Protein AF-A0A0M2XWK6-F1 (afdb_monomer_lite)

Secondary structure (DSSP, 8-state):
-TTHHHH----SHHHHHHHHHHHHHHHHH-TTT-S--SHHHHHHHHHHHHHHHHHHHHHTT----GGGS-HHHHHHHHHHHHH----S-------

pLDDT: mean 87.74, std 16.3, range [39.31, 97.5]

Radius of gyration: 15.47 Å; chains: 1; bounding box: 31×36×40 Å

Structure (mmCIF, N/CA/C/O backbone):
data_AF-A0A0M2XWK6-F1
#
_entry.id   AF-A0A0M2XWK6-F1
#
loop_
_atom_site.group_PDB
_atom_site.id
_atom_site.type_symbol
_atom_site.label_atom_id
_atom_site.label_alt_id
_atom_site.label_comp_id
_atom_site.label_asym_id
_atom_site.label_entity_id
_atom_site.label_seq_id
_atom_site.pdbx_PDB_ins_code
_atom_site.Cartn_x
_atom_site.Cartn_y
_atom_site.Cartn_z
_atom_site.occupancy
_atom_site.B_iso_or_equiv
_atom_site.auth_seq_id
_atom_site.auth_comp_id
_atom_site.auth_asym_id
_atom_site.auth_atom_id
_atom_site.pdbx_PDB_model_num
ATOM 1 N N . MET A 1 1 ? 17.373 8.816 3.833 1.00 57.84 1 MET A N 1
ATOM 2 C CA . MET A 1 1 ? 15.932 8.739 3.517 1.00 57.84 1 MET A CA 1
ATOM 3 C C . MET A 1 1 ? 15.365 7.390 3.936 1.00 57.84 1 MET A C 1
ATOM 5 O O . MET A 1 1 ? 14.186 7.351 4.243 1.00 57.84 1 MET A O 1
ATOM 9 N N . ASP A 1 2 ? 16.201 6.358 4.073 1.00 62.84 2 ASP A N 1
ATOM 10 C CA . ASP A 1 2 ? 15.835 4.967 4.388 1.00 62.84 2 ASP A CA 1
ATOM 11 C C . ASP A 1 2 ? 14.826 4.804 5.528 1.00 62.84 2 ASP A C 1
ATOM 13 O O . ASP A 1 2 ? 13.844 4.088 5.375 1.00 62.84 2 ASP A O 1
ATOM 17 N N . ASN A 1 3 ? 14.980 5.522 6.647 1.00 75.94 3 ASN A N 1
ATOM 18 C CA . ASN A 1 3 ? 14.036 5.375 7.763 1.00 75.94 3 ASN A CA 1
ATOM 19 C C . ASN A 1 3 ? 12.749 6.205 7.621 1.00 75.94 3 ASN A C 1
ATOM 21 O O . ASN A 1 3 ? 11.777 5.951 8.325 1.00 75.94 3 ASN A O 1
ATOM 25 N N . GLN A 1 4 ? 12.704 7.184 6.706 1.00 87.31 4 GLN A N 1
ATOM 26 C CA . GLN A 1 4 ? 11.547 8.079 6.575 1.00 87.31 4 GLN A CA 1
ATOM 27 C C . GLN A 1 4 ? 10.303 7.343 6.080 1.00 87.31 4 GLN A C 1
ATOM 29 O O . GLN A 1 4 ? 9.201 7.712 6.474 1.00 87.31 4 GLN A O 1
ATOM 34 N N . LEU A 1 5 ? 10.468 6.314 5.240 1.00 89.94 5 LEU A N 1
ATOM 35 C CA . LEU A 1 5 ? 9.356 5.486 4.770 1.00 89.94 5 LEU A CA 1
ATOM 36 C C . LEU A 1 5 ? 8.631 4.813 5.947 1.00 89.94 5 LEU A C 1
ATOM 38 O O . LEU A 1 5 ? 7.406 4.859 6.016 1.00 89.94 5 LEU A O 1
ATOM 42 N N . TYR A 1 6 ? 9.393 4.249 6.888 1.00 88.56 6 TYR A N 1
ATOM 43 C CA . TYR A 1 6 ? 8.868 3.500 8.033 1.00 88.56 6 TYR A CA 1
ATOM 44 C C . TYR A 1 6 ? 8.438 4.395 9.207 1.00 88.56 6 TYR A C 1
ATOM 46 O O . TYR A 1 6 ? 7.546 4.033 9.971 1.00 88.56 6 TYR A O 1
ATOM 54 N N . GLU A 1 7 ? 9.039 5.577 9.360 1.00 92.81 7 GLU A N 1
ATOM 55 C CA . GLU A 1 7 ? 8.695 6.535 10.421 1.00 92.81 7 GLU A CA 1
ATOM 56 C C . GLU A 1 7 ? 7.497 7.437 10.069 1.00 92.81 7 GLU A C 1
ATOM 58 O O . GLU A 1 7 ? 6.871 8.025 10.963 1.00 92.81 7 GLU A O 1
ATOM 63 N N . LEU A 1 8 ? 7.163 7.577 8.779 1.00 94.50 8 LEU A N 1
ATOM 64 C CA . LEU A 1 8 ? 6.086 8.451 8.322 1.00 94.50 8 LEU A CA 1
ATOM 65 C C . LEU A 1 8 ? 4.718 7.944 8.795 1.00 94.50 8 LEU A C 1
ATOM 67 O O . LEU A 1 8 ? 4.208 6.915 8.358 1.00 94.50 8 LEU A O 1
ATOM 71 N N . LYS A 1 9 ? 4.054 8.743 9.634 1.00 93.88 9 LYS A N 1
ATOM 72 C CA . LYS A 1 9 ? 2.669 8.490 10.044 1.00 93.88 9 LYS A CA 1
ATOM 73 C C . LYS A 1 9 ? 1.698 9.052 9.010 1.00 93.88 9 LYS A C 1
ATOM 75 O O . LYS A 1 9 ? 1.506 10.267 8.944 1.00 93.88 9 LYS A O 1
ATOM 80 N N . VAL A 1 10 ? 1.044 8.172 8.258 1.00 93.88 10 VAL A N 1
ATOM 81 C CA . VAL A 1 10 ? -0.028 8.538 7.323 1.00 93.88 10 VAL A CA 1
ATOM 82 C C . VAL A 1 10 ? -1.307 8.849 8.102 1.00 93.88 10 VAL A C 1
ATOM 84 O O . VAL A 1 10 ? -1.851 7.989 8.789 1.00 93.88 10 VAL A O 1
ATOM 87 N N . LYS A 1 11 ? -1.777 10.096 8.026 1.00 93.94 11 LYS A N 1
ATOM 88 C CA . LYS A 1 11 ? -2.966 10.586 8.754 1.00 93.94 11 LYS A CA 1
ATOM 89 C C . LYS A 1 11 ? -3.973 11.299 7.860 1.00 93.94 11 LYS A C 1
ATOM 91 O O . LYS A 1 11 ? -5.108 11.528 8.264 1.00 93.94 11 LYS A O 1
ATOM 96 N N . ASP A 1 12 ? -3.545 11.681 6.666 1.00 94.38 12 ASP A N 1
ATOM 97 C CA . ASP A 1 12 ? -4.313 12.462 5.712 1.00 94.38 12 ASP A CA 1
ATOM 98 C C . ASP A 1 12 ? -3.839 12.181 4.279 1.00 94.38 12 ASP A C 1
ATOM 100 O O . ASP A 1 12 ? -2.896 11.427 4.031 1.00 94.38 12 ASP A O 1
ATOM 104 N N . LYS A 1 13 ? -4.497 12.821 3.312 1.00 95.38 13 LYS A N 1
ATOM 105 C CA . LYS A 1 13 ? -4.169 12.676 1.892 1.00 95.38 13 LYS A CA 1
ATOM 106 C C . LYS A 1 13 ? -2.727 13.088 1.564 1.00 95.38 13 LYS A C 1
ATOM 108 O O . LYS A 1 13 ? -2.108 12.460 0.715 1.00 95.38 13 LYS A O 1
ATOM 113 N N . GLN A 1 14 ? -2.198 14.139 2.193 1.00 97.12 14 GLN A N 1
ATOM 114 C CA . GLN A 1 14 ? -0.869 14.664 1.854 1.00 97.12 14 GLN A CA 1
ATOM 115 C C . GLN A 1 14 ? 0.239 13.738 2.356 1.00 97.12 14 GLN A C 1
ATOM 117 O O . GLN A 1 14 ? 1.168 13.416 1.620 1.00 97.12 14 GLN A O 1
ATOM 122 N N . SER A 1 15 ? 0.102 13.244 3.585 1.00 97.06 15 SER A N 1
ATOM 123 C CA . SER A 1 15 ? 0.986 12.221 4.143 1.00 97.06 15 SER A CA 1
ATOM 124 C C . SER A 1 15 ? 0.892 10.898 3.378 1.00 97.06 15 SER A C 1
ATOM 126 O O . SER A 1 15 ? 1.914 10.246 3.194 1.00 97.06 15 SER A O 1
ATOM 128 N N . PHE A 1 16 ? -0.280 10.535 2.843 1.00 96.25 16 PHE A N 1
ATOM 129 C CA . PHE A 1 16 ? -0.412 9.380 1.949 1.00 96.25 16 PHE A CA 1
ATOM 130 C C . PHE A 1 16 ? 0.323 9.575 0.612 1.00 96.25 16 PHE A C 1
ATOM 132 O O . PHE A 1 16 ? 1.056 8.687 0.189 1.00 96.25 16 PHE A O 1
ATOM 139 N N . ILE A 1 17 ? 0.203 10.745 -0.030 1.00 96.75 17 ILE A N 1
ATOM 140 C CA . ILE A 1 17 ? 0.970 11.069 -1.251 1.00 96.75 17 ILE A CA 1
ATOM 141 C C . ILE A 1 17 ? 2.473 10.986 -0.967 1.00 96.75 17 ILE A C 1
ATOM 143 O O . ILE A 1 17 ? 3.206 10.327 -1.700 1.00 96.75 17 ILE A O 1
ATOM 147 N N . LYS A 1 18 ? 2.925 11.574 0.147 1.00 96.69 18 LYS A N 1
ATOM 148 C CA . LYS A 1 18 ? 4.335 11.522 0.544 1.00 96.69 18 LYS A CA 1
ATOM 149 C C . LYS A 1 18 ? 4.819 10.092 0.791 1.00 96.69 18 LYS A C 1
ATOM 151 O O . LYS A 1 18 ? 5.947 9.771 0.425 1.00 96.69 18 LYS A O 1
ATOM 156 N N . PHE A 1 19 ? 3.983 9.245 1.391 1.00 97.31 19 PHE A N 1
ATOM 157 C CA . PHE A 1 19 ? 4.274 7.824 1.566 1.00 97.31 19 PHE A CA 1
ATOM 158 C C . PHE A 1 19 ? 4.478 7.124 0.217 1.00 97.31 19 PHE A C 1
ATOM 160 O O . PHE A 1 19 ? 5.469 6.421 0.054 1.00 97.31 19 PHE A O 1
ATOM 167 N N . LEU A 1 20 ? 3.607 7.366 -0.769 1.00 96.06 20 LEU A N 1
ATOM 168 C CA . LEU A 1 20 ? 3.748 6.789 -2.112 1.00 96.06 20 LEU A CA 1
ATOM 169 C C . LEU A 1 20 ? 5.030 7.253 -2.821 1.00 96.06 20 LEU A C 1
ATOM 171 O O . LEU A 1 20 ? 5.698 6.440 -3.460 1.00 96.06 20 LEU A O 1
ATOM 175 N N . ASP A 1 21 ? 5.404 8.527 -2.681 1.00 95.69 21 ASP A N 1
ATOM 176 C CA . ASP A 1 21 ? 6.658 9.047 -3.238 1.00 95.69 21 ASP A CA 1
ATOM 177 C C . ASP A 1 21 ? 7.886 8.383 -2.606 1.00 95.69 21 ASP A C 1
ATOM 179 O O . ASP A 1 21 ? 8.829 8.033 -3.317 1.00 95.69 21 ASP A O 1
ATOM 183 N N . LEU A 1 22 ? 7.871 8.187 -1.282 1.00 96.19 22 LEU A N 1
ATOM 184 C CA . LEU A 1 22 ? 8.938 7.488 -0.562 1.00 96.19 22 LEU A CA 1
ATOM 185 C C . LEU A 1 22 ? 9.003 6.010 -0.953 1.00 96.19 22 LEU A C 1
ATOM 187 O O . LEU A 1 22 ? 10.093 5.506 -1.195 1.00 96.19 22 LEU A O 1
ATOM 191 N N . LEU A 1 23 ? 7.856 5.341 -1.081 1.00 94.94 23 LEU A N 1
ATOM 192 C CA . LEU A 1 23 ? 7.776 3.941 -1.493 1.00 94.94 23 LEU A CA 1
ATOM 193 C C . LEU A 1 23 ? 8.321 3.746 -2.919 1.00 94.94 23 LEU A C 1
ATOM 195 O O . LEU A 1 23 ? 9.093 2.827 -3.179 1.00 94.94 23 LEU A O 1
ATOM 199 N N . ARG A 1 24 ? 7.976 4.652 -3.846 1.00 94.12 24 ARG A N 1
ATOM 200 C CA . ARG A 1 24 ? 8.540 4.672 -5.204 1.00 94.12 24 ARG A CA 1
ATOM 201 C C . ARG A 1 24 ? 10.042 4.955 -5.192 1.00 94.12 24 ARG A C 1
ATOM 203 O O . ARG A 1 24 ? 10.775 4.348 -5.968 1.00 94.12 24 ARG A O 1
ATOM 210 N N . TRP A 1 25 ? 10.493 5.909 -4.379 1.00 94.44 25 TRP A N 1
ATOM 211 C CA . TRP A 1 25 ? 11.915 6.224 -4.248 1.00 94.44 25 TRP A CA 1
ATOM 212 C C . TRP A 1 25 ? 12.701 5.008 -3.747 1.00 94.44 25 TRP A C 1
ATOM 214 O O . TRP A 1 25 ? 13.728 4.690 -4.341 1.00 94.44 25 TRP A O 1
ATOM 224 N N . ASP A 1 26 ? 12.183 4.304 -2.738 1.00 94.62 26 ASP A N 1
ATOM 225 C CA . ASP A 1 26 ? 12.788 3.101 -2.162 1.00 94.62 26 ASP A CA 1
ATOM 226 C C . ASP A 1 26 ? 12.932 1.986 -3.205 1.00 94.62 26 ASP A C 1
ATOM 228 O O . ASP A 1 26 ? 14.035 1.491 -3.413 1.00 94.62 26 ASP A O 1
ATOM 232 N N . LEU A 1 27 ? 11.881 1.702 -3.985 1.00 93.00 27 LEU A N 1
ATOM 233 C CA . LEU A 1 27 ? 11.960 0.744 -5.097 1.00 93.00 27 LEU A CA 1
ATOM 234 C C . LEU A 1 27 ? 13.047 1.108 -6.125 1.00 93.00 27 LEU A C 1
ATOM 236 O O . LEU A 1 27 ? 13.709 0.227 -6.666 1.00 93.00 27 LEU A O 1
ATOM 240 N N . LEU A 1 28 ? 13.217 2.397 -6.438 1.00 92.8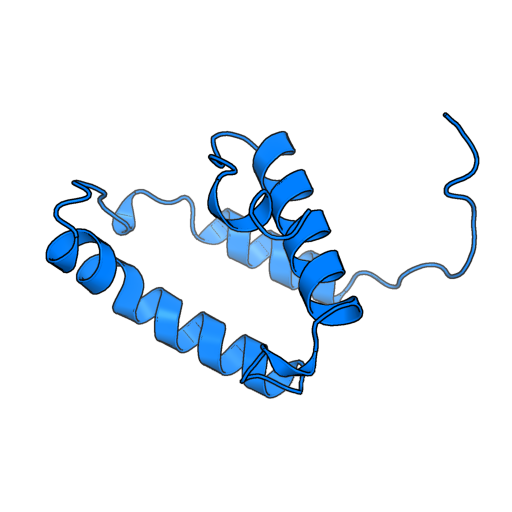1 28 LEU A N 1
ATOM 241 C CA . LEU A 1 28 ? 14.1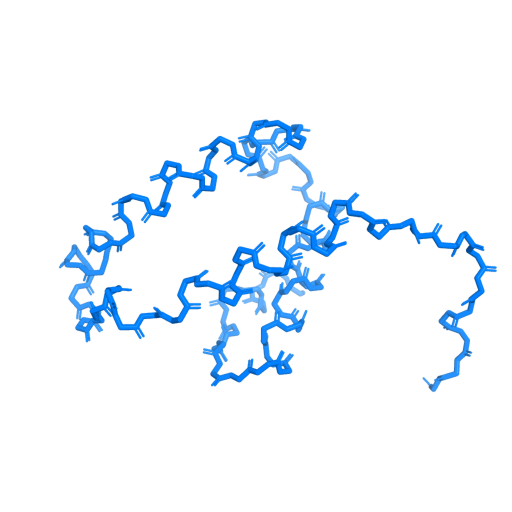83 2.847 -7.446 1.00 92.81 28 LEU A CA 1
ATOM 242 C C . LEU A 1 28 ? 15.638 2.813 -6.956 1.00 92.81 28 LEU A C 1
ATOM 244 O O . LEU A 1 28 ? 16.535 2.662 -7.784 1.00 92.81 28 LEU A O 1
ATOM 248 N N . HIS A 1 29 ? 15.876 2.984 -5.653 1.00 94.25 29 HIS A N 1
ATOM 249 C CA . HIS A 1 29 ? 17.226 3.085 -5.079 1.00 94.25 29 HIS A CA 1
ATOM 250 C C . HIS A 1 29 ? 17.677 1.809 -4.364 1.00 94.25 29 HIS A C 1
ATOM 252 O O . HIS A 1 29 ? 18.879 1.573 -4.273 1.00 94.25 29 HIS A O 1
ATOM 258 N N . HIS A 1 30 ? 16.727 0.989 -3.917 1.00 92.88 30 HIS A N 1
ATOM 259 C CA . HIS A 1 30 ? 16.945 -0.268 -3.206 1.00 92.88 30 HIS A CA 1
ATOM 260 C C . HIS A 1 30 ? 16.135 -1.428 -3.821 1.00 92.88 30 HIS A C 1
ATOM 262 O O . HIS A 1 30 ? 15.496 -2.191 -3.096 1.00 92.88 30 HIS A O 1
ATOM 268 N N . PRO A 1 31 ? 16.113 -1.617 -5.158 1.00 92.75 31 PRO A N 1
ATOM 269 C CA . PRO A 1 31 ? 15.303 -2.663 -5.791 1.00 92.75 31 PRO A CA 1
ATOM 270 C C . PRO A 1 31 ? 15.662 -4.080 -5.321 1.00 92.75 31 PRO A C 1
ATOM 272 O O . PRO A 1 31 ? 14.868 -5.007 -5.478 1.00 92.75 31 PRO A O 1
ATOM 275 N N . GLU A 1 32 ? 16.859 -4.289 -4.775 1.00 93.50 32 GLU A N 1
ATOM 276 C CA . GLU A 1 32 ? 17.306 -5.548 -4.189 1.00 93.50 32 GLU A CA 1
ATOM 277 C C . GLU A 1 32 ? 16.539 -5.936 -2.919 1.00 93.50 32 GLU A C 1
ATOM 279 O O . GLU A 1 32 ? 16.370 -7.133 -2.693 1.00 93.50 32 GLU A O 1
ATOM 284 N N . THR A 1 33 ? 16.026 -4.970 -2.146 1.00 91.94 33 THR A N 1
ATOM 285 C CA . THR A 1 33 ? 15.291 -5.219 -0.889 1.00 91.94 33 THR A CA 1
ATOM 286 C C . THR A 1 33 ? 13.836 -5.630 -1.125 1.00 91.94 33 THR A C 1
ATOM 288 O O . THR A 1 33 ? 13.194 -6.190 -0.241 1.00 91.94 33 THR A O 1
ATOM 291 N N . TRP A 1 34 ? 13.318 -5.394 -2.331 1.00 94.25 34 TRP A N 1
ATOM 292 C CA . TRP A 1 34 ? 11.946 -5.710 -2.709 1.00 94.25 34 TRP A CA 1
ATOM 293 C C . TRP A 1 34 ? 11.813 -7.159 -3.162 1.00 94.25 34 TRP A C 1
ATOM 295 O O . TRP A 1 34 ? 12.429 -7.544 -4.148 1.00 94.25 34 TRP A O 1
ATOM 305 N N . GLU A 1 35 ? 10.974 -7.973 -2.528 1.00 91.38 35 GLU A N 1
ATOM 306 C CA . GLU A 1 35 ? 10.707 -9.333 -3.029 1.00 91.38 35 GLU A CA 1
ATOM 307 C C . GLU A 1 35 ? 9.893 -9.312 -4.334 1.00 91.38 35 GLU A C 1
ATOM 309 O O . GLU A 1 35 ? 10.176 -10.064 -5.266 1.00 91.38 35 GLU A O 1
ATOM 314 N N . ASN A 1 36 ? 8.942 -8.380 -4.444 1.00 92.00 36 ASN A N 1
ATOM 315 C CA . ASN A 1 36 ? 8.058 -8.236 -5.600 1.00 92.00 36 ASN A CA 1
ATOM 316 C C . ASN A 1 36 ? 8.762 -7.466 -6.725 1.00 92.00 36 ASN A C 1
ATOM 318 O O . ASN A 1 36 ? 8.859 -6.238 -6.681 1.00 92.00 36 ASN A O 1
ATOM 322 N N . LYS A 1 37 ? 9.271 -8.184 -7.733 1.00 87.88 37 LYS A N 1
ATOM 323 C CA . LYS A 1 37 ? 10.095 -7.591 -8.803 1.00 87.88 37 LYS A CA 1
ATOM 324 C C . LYS A 1 37 ? 9.286 -7.032 -9.972 1.00 87.88 37 LYS A C 1
ATOM 326 O O . LYS A 1 37 ? 9.827 -6.263 -10.766 1.00 87.88 37 LYS A O 1
ATOM 331 N N . THR A 1 38 ? 8.014 -7.402 -10.099 1.00 92.50 38 THR A N 1
ATOM 332 C CA . THR A 1 38 ? 7.139 -6.923 -11.174 1.00 92.50 38 THR A CA 1
ATOM 333 C C . THR A 1 38 ? 5.847 -6.311 -10.635 1.00 92.50 38 THR A C 1
ATOM 335 O O . THR A 1 38 ? 5.444 -6.552 -9.497 1.00 92.50 38 THR A O 1
ATOM 338 N N . LEU A 1 39 ? 5.176 -5.499 -11.461 1.00 92.38 39 LEU A N 1
ATOM 339 C CA . LEU A 1 39 ? 3.879 -4.922 -11.099 1.00 92.38 39 LEU A CA 1
ATOM 340 C C . LEU A 1 39 ? 2.807 -6.003 -10.831 1.00 92.38 39 LEU A C 1
ATOM 342 O O . LEU A 1 39 ? 2.079 -5.840 -9.855 1.00 92.38 39 LEU A O 1
ATOM 346 N N . PRO A 1 40 ? 2.696 -7.095 -11.621 1.00 96.00 40 PRO A N 1
ATOM 347 C CA . PRO A 1 40 ? 1.842 -8.229 -11.266 1.00 96.00 40 PRO A CA 1
ATOM 348 C C . PRO A 1 40 ? 2.129 -8.812 -9.876 1.00 96.00 40 PRO A C 1
ATOM 350 O O . PRO A 1 40 ? 1.196 -8.898 -9.082 1.00 96.00 40 PRO A O 1
ATOM 353 N N . ASP A 1 41 ? 3.394 -9.119 -9.560 1.00 95.38 41 ASP A N 1
ATOM 354 C CA . ASP A 1 41 ? 3.771 -9.696 -8.255 1.00 95.38 41 ASP A CA 1
ATOM 355 C C . ASP A 1 41 ? 3.393 -8.748 -7.111 1.00 95.38 41 ASP A C 1
ATOM 357 O O . ASP A 1 41 ? 2.833 -9.148 -6.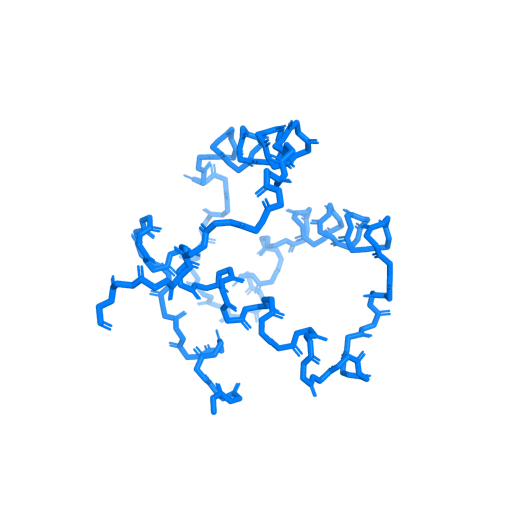093 1.00 95.38 41 ASP A O 1
ATOM 361 N N . PHE A 1 42 ? 3.637 -7.448 -7.300 1.00 95.44 42 PHE A N 1
ATOM 362 C CA . PHE A 1 42 ? 3.287 -6.441 -6.306 1.00 95.44 42 PHE A CA 1
ATOM 363 C C . PHE A 1 42 ? 1.771 -6.333 -6.090 1.00 95.44 42 PHE A C 1
ATOM 365 O O . PHE A 1 42 ? 1.328 -6.182 -4.954 1.00 95.44 42 PHE A O 1
ATOM 372 N N . LEU A 1 43 ? 0.962 -6.423 -7.152 1.00 95.94 43 LEU A N 1
ATOM 373 C CA . LEU A 1 43 ? -0.500 -6.407 -7.035 1.00 95.94 43 LEU A CA 1
ATOM 374 C C . LEU A 1 43 ? -1.035 -7.662 -6.327 1.00 95.94 43 LEU A C 1
ATOM 376 O O . LEU A 1 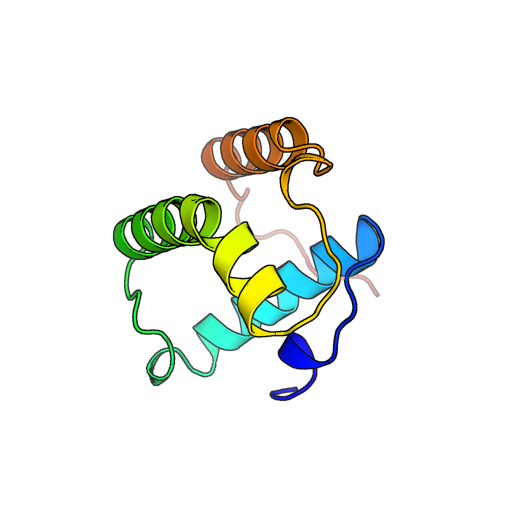43 ? -1.992 -7.552 -5.559 1.00 95.94 43 LEU A O 1
ATOM 380 N N . GLU A 1 44 ? -0.420 -8.826 -6.546 1.00 96.62 44 GLU A N 1
ATOM 381 C CA . GLU A 1 44 ? -0.744 -10.066 -5.828 1.00 96.62 44 GLU A CA 1
ATOM 382 C C . GLU A 1 44 ? -0.395 -9.967 -4.337 1.00 96.62 44 GLU A C 1
ATOM 384 O O . GLU A 1 44 ? -1.234 -10.260 -3.478 1.00 96.62 44 GLU A O 1
ATOM 389 N N . ALA A 1 45 ? 0.807 -9.481 -4.016 1.00 96.81 45 ALA A N 1
ATOM 390 C CA . ALA A 1 45 ? 1.235 -9.257 -2.638 1.00 96.81 45 ALA A CA 1
ATOM 391 C C . ALA A 1 45 ? 0.338 -8.237 -1.922 1.00 96.81 45 ALA A C 1
ATOM 393 O O . ALA A 1 45 ? -0.047 -8.443 -0.771 1.00 96.81 45 ALA A O 1
ATOM 394 N N . LEU A 1 46 ? -0.054 -7.163 -2.614 1.00 96.12 46 LEU A N 1
ATOM 395 C CA . LEU A 1 46 ? -0.953 -6.145 -2.077 1.00 96.12 46 LEU A CA 1
ATOM 396 C C . LEU A 1 46 ? -2.340 -6.714 -1.756 1.00 96.12 46 LEU A C 1
ATOM 398 O O . LEU A 1 46 ? -2.892 -6.404 -0.703 1.00 96.12 46 LEU A O 1
ATOM 402 N N . ALA A 1 47 ? -2.898 -7.548 -2.639 1.00 97.44 47 ALA A N 1
ATOM 403 C CA . ALA A 1 47 ? -4.183 -8.204 -2.408 1.00 97.44 47 ALA A CA 1
ATOM 404 C C . ALA A 1 47 ? -4.117 -9.193 -1.236 1.00 97.44 47 ALA A C 1
ATOM 406 O O . ALA A 1 47 ? -5.010 -9.195 -0.389 1.00 97.44 47 ALA A O 1
ATOM 407 N N . SER A 1 48 ? -3.043 -9.983 -1.163 1.00 97.50 48 SER A N 1
ATOM 408 C CA . SER A 1 48 ? -2.818 -10.940 -0.075 1.00 97.50 48 SER A CA 1
ATOM 409 C C . SER A 1 48 ? -2.708 -10.219 1.271 1.00 97.50 48 SER A C 1
ATOM 411 O O . SER A 1 48 ? -3.466 -10.502 2.195 1.00 97.50 48 SER A O 1
ATOM 413 N N . TYR A 1 49 ? -1.856 -9.192 1.356 1.00 96.75 49 TYR A N 1
ATOM 414 C CA . TYR A 1 49 ? -1.650 -8.461 2.604 1.00 96.75 49 TYR A CA 1
ATOM 415 C C . TYR A 1 49 ? -2.859 -7.609 3.013 1.00 96.75 49 TYR A C 1
ATOM 417 O O . TYR A 1 49 ? -3.096 -7.416 4.202 1.00 96.75 49 TYR A O 1
ATOM 425 N N . ALA A 1 50 ? -3.671 -7.130 2.062 1.00 96.31 50 ALA A N 1
ATOM 426 C CA . ALA A 1 50 ? -4.946 -6.486 2.382 1.00 96.31 50 ALA A CA 1
ATOM 427 C C . ALA A 1 50 ? -5.930 -7.444 3.079 1.00 96.31 50 ALA A C 1
ATOM 429 O O . ALA A 1 50 ? -6.702 -6.993 3.920 1.00 96.31 50 ALA A O 1
ATOM 430 N N . GLY A 1 51 ? -5.889 -8.746 2.766 1.00 96.06 51 GLY A N 1
ATOM 431 C CA . GLY A 1 51 ? -6.652 -9.772 3.483 1.00 96.06 51 GLY A CA 1
ATOM 432 C C . GLY A 1 51 ? -6.117 -10.048 4.893 1.00 96.06 51 GLY A C 1
ATOM 433 O O . GLY A 1 51 ? -6.899 -10.262 5.816 1.00 96.06 51 GLY A O 1
ATOM 434 N N . ASP A 1 52 ? -4.798 -9.967 5.073 1.00 97.44 52 ASP A N 1
ATOM 435 C CA . ASP A 1 52 ? -4.122 -10.313 6.331 1.00 97.44 52 ASP A CA 1
ATOM 436 C C . ASP A 1 52 ? -3.939 -9.130 7.300 1.00 97.44 52 ASP A C 1
ATOM 438 O O . ASP A 1 52 ? -3.556 -9.319 8.458 1.00 97.44 52 ASP A O 1
ATOM 442 N N . ILE A 1 53 ? -4.213 -7.895 6.864 1.00 96.75 53 ILE A N 1
ATOM 443 C CA . ILE A 1 53 ? -3.855 -6.672 7.601 1.00 96.75 53 ILE A CA 1
ATOM 444 C C . ILE A 1 53 ? -4.460 -6.595 9.009 1.00 96.75 53 ILE A C 1
ATOM 446 O O . ILE A 1 53 ? -3.819 -6.070 9.921 1.00 96.75 53 ILE A O 1
ATOM 450 N N . GLN A 1 54 ? -5.663 -7.141 9.222 1.00 97.38 54 GLN A N 1
ATOM 451 C CA . GLN A 1 54 ? -6.250 -7.194 10.563 1.00 97.38 54 GLN A CA 1
ATOM 452 C C . GLN A 1 54 ? -5.424 -8.096 11.487 1.00 97.38 54 GLN A C 1
ATOM 454 O O . GLN A 1 54 ? -5.123 -7.699 12.609 1.00 97.38 54 GLN A O 1
ATOM 459 N N . GLY A 1 55 ? -4.968 -9.251 10.990 1.00 97.44 55 GLY A N 1
ATOM 460 C CA . GLY A 1 55 ? -4.097 -10.153 11.742 1.00 97.44 55 GLY A CA 1
ATOM 461 C C . GLY A 1 55 ? -2.767 -9.499 12.121 1.00 97.44 55 GLY A C 1
ATOM 462 O O . GLY A 1 55 ? -2.284 -9.689 13.233 1.00 97.44 55 GLY A O 1
ATOM 463 N N . TYR A 1 56 ? -2.196 -8.659 11.250 1.00 96.50 56 TYR A N 1
ATOM 464 C 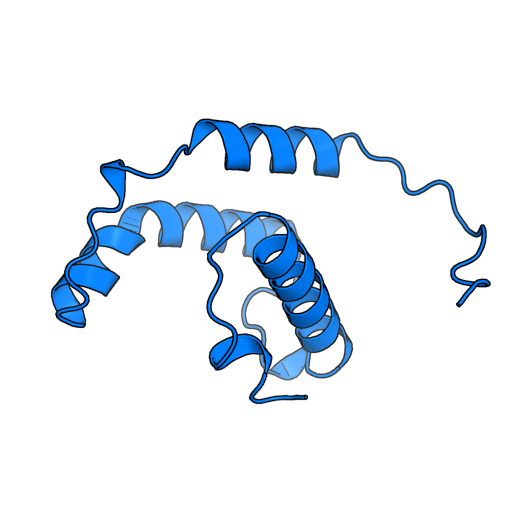CA . TYR A 1 56 ? -1.019 -7.853 11.597 1.00 96.50 56 TYR A CA 1
ATOM 465 C C . TYR A 1 56 ? -1.289 -6.893 12.770 1.00 96.50 56 TYR A C 1
ATOM 467 O O . TYR A 1 56 ? -0.475 -6.808 13.694 1.00 96.50 56 TYR A O 1
ATOM 475 N N . TYR A 1 57 ? -2.422 -6.184 12.766 1.00 96.50 57 TYR A N 1
ATOM 476 C CA . TYR A 1 57 ? -2.778 -5.273 13.859 1.00 96.50 57 TYR A CA 1
ATOM 477 C C . TYR A 1 57 ? -3.046 -5.997 15.174 1.00 96.50 57 TYR A C 1
ATOM 479 O O . TYR A 1 57 ? -2.623 -5.508 16.223 1.00 96.50 57 TYR A O 1
ATOM 487 N N . ASP A 1 58 ? -3.694 -7.157 15.114 1.00 97.06 58 ASP A N 1
ATOM 488 C CA . ASP A 1 58 ? -3.957 -7.992 16.284 1.00 97.06 58 ASP A CA 1
ATOM 489 C C . ASP A 1 58 ? -2.639 -8.519 16.877 1.00 97.06 58 ASP A C 1
ATOM 491 O O . ASP A 1 58 ? -2.419 -8.426 18.080 1.00 97.06 58 ASP A O 1
ATOM 495 N N . ASN A 1 59 ? -1.710 -8.980 16.030 1.00 97.25 59 ASN A N 1
ATOM 496 C CA . ASN A 1 59 ? -0.405 -9.504 16.453 1.00 97.25 59 ASN A CA 1
ATOM 497 C C . ASN A 1 59 ? 0.539 -8.441 17.037 1.00 97.25 59 ASN A C 1
ATOM 499 O O . ASN A 1 59 ? 1.501 -8.786 17.722 1.00 97.25 59 ASN A O 1
ATOM 503 N N . THR A 1 60 ? 0.316 -7.165 16.723 1.00 95.62 60 THR A N 1
ATOM 504 C CA . THR A 1 60 ? 1.161 -6.045 17.174 1.00 95.62 60 THR A CA 1
ATOM 505 C C . THR A 1 60 ? 0.504 -5.201 18.265 1.00 95.62 60 THR A C 1
ATOM 507 O O . THR A 1 60 ? 1.050 -4.160 18.630 1.00 95.62 60 THR A O 1
ATOM 510 N N . ASP A 1 61 ? -0.663 -5.622 18.773 1.00 95.31 61 ASP A N 1
ATOM 511 C CA . ASP A 1 61 ? -1.483 -4.874 19.733 1.00 95.31 61 ASP A CA 1
ATOM 512 C C . ASP A 1 61 ? -1.749 -3.417 19.291 1.00 95.31 61 ASP A C 1
ATOM 514 O O . ASP A 1 61 ? -1.884 -2.497 20.103 1.00 95.31 61 ASP A O 1
ATOM 518 N N . ALA A 1 62 ? -1.840 -3.181 17.976 1.00 92.06 62 ALA A N 1
ATOM 519 C CA . ALA A 1 62 ? -1.950 -1.837 17.406 1.00 92.06 62 ALA A CA 1
ATOM 520 C C . ALA A 1 62 ? -3.314 -1.170 17.676 1.00 92.06 62 ALA A C 1
ATOM 522 O O . ALA A 1 62 ? -3.451 0.043 17.506 1.00 92.06 62 ALA A O 1
ATOM 523 N N . ASN A 1 63 ? -4.324 -1.948 18.091 1.00 94.88 63 ASN A N 1
ATOM 524 C CA . ASN A 1 63 ? -5.695 -1.499 18.363 1.00 94.88 63 ASN A CA 1
ATOM 525 C C . ASN A 1 63 ? -6.327 -0.727 17.182 1.00 94.88 63 ASN A C 1
ATOM 527 O O . ASN A 1 63 ? -6.977 0.310 17.348 1.00 94.88 63 ASN A O 1
ATOM 531 N N . VAL A 1 64 ? -6.113 -1.233 15.964 1.00 94.75 64 VAL A N 1
ATOM 532 C CA . VAL A 1 64 ? -6.682 -0.704 14.719 1.00 94.75 64 VAL A CA 1
ATOM 533 C C . VAL A 1 64 ? -7.715 -1.692 14.183 1.00 94.75 64 VAL A C 1
ATOM 535 O O . VAL A 1 64 ? -7.473 -2.893 14.127 1.00 94.75 64 VAL A O 1
ATOM 538 N N . ASN A 1 65 ? -8.872 -1.173 13.770 1.00 94.69 65 ASN A N 1
ATOM 539 C CA . ASN A 1 65 ? -9.896 -1.946 13.070 1.00 94.69 65 ASN A CA 1
ATOM 540 C C . ASN A 1 65 ? -9.820 -1.630 11.570 1.00 94.69 65 ASN A C 1
ATOM 542 O O . ASN A 1 65 ? -10.201 -0.531 11.152 1.00 94.69 65 ASN A O 1
ATOM 546 N N . ALA A 1 66 ? -9.340 -2.593 10.784 1.00 94.06 66 ALA A N 1
ATOM 547 C CA . ALA A 1 66 ? -9.147 -2.473 9.344 1.00 94.06 66 ALA A CA 1
ATOM 548 C C . ALA A 1 66 ? -10.468 -2.278 8.573 1.00 94.06 66 ALA A C 1
ATOM 550 O O . ALA A 1 66 ? -10.487 -1.593 7.552 1.00 94.06 66 ALA A O 1
ATOM 551 N N . GLU A 1 67 ? -11.601 -2.753 9.100 1.00 93.56 67 GLU A N 1
ATOM 552 C CA . GLU A 1 67 ? -12.928 -2.599 8.478 1.00 93.56 67 GLU A CA 1
ATOM 553 C C . GLU A 1 67 ? -13.429 -1.147 8.459 1.00 93.56 67 GLU A C 1
ATOM 555 O O . GLU A 1 67 ? -14.371 -0.811 7.743 1.00 93.56 67 GLU A O 1
ATOM 560 N N . LYS A 1 68 ? -12.810 -0.249 9.237 1.00 93.88 68 LYS A N 1
ATOM 561 C CA . LYS A 1 68 ? -13.170 1.179 9.246 1.00 93.88 68 LYS A CA 1
ATOM 562 C C . LYS A 1 68 ? -12.531 1.978 8.110 1.00 93.88 68 LYS A C 1
ATOM 564 O O . LYS A 1 68 ? -12.853 3.158 7.954 1.00 93.88 68 LYS A O 1
ATOM 569 N N . ALA A 1 69 ? -11.616 1.389 7.345 1.00 90.62 69 ALA A N 1
ATOM 570 C CA . ALA A 1 69 ? -11.003 2.074 6.221 1.00 90.62 69 ALA A CA 1
ATOM 571 C C . ALA A 1 69 ? -12.028 2.323 5.101 1.00 90.62 69 ALA A C 1
ATOM 573 O O . ALA A 1 69 ? -12.884 1.493 4.800 1.00 90.62 69 ALA A O 1
ATOM 574 N N . ALA A 1 70 ? -11.920 3.469 4.427 1.00 94.00 70 ALA A N 1
ATOM 575 C CA . ALA A 1 70 ? -12.710 3.756 3.234 1.00 94.00 70 ALA A CA 1
ATOM 576 C C . ALA A 1 70 ? -12.117 3.029 2.011 1.00 94.00 70 ALA A C 1
ATOM 578 O O . ALA A 1 70 ? -11.582 3.674 1.108 1.00 94.00 70 ALA A O 1
ATOM 579 N N . TRP A 1 71 ? -12.192 1.691 1.988 1.00 95.19 71 TRP A N 1
ATOM 580 C CA . TRP A 1 71 ? -11.566 0.813 0.982 1.00 95.19 71 TRP A CA 1
ATOM 581 C C . TRP A 1 71 ? -11.873 1.197 -0.472 1.00 95.19 71 TRP A C 1
ATOM 583 O O . TRP A 1 71 ? -11.010 1.088 -1.345 1.00 95.19 71 TRP A O 1
ATOM 593 N N . SER A 1 72 ? -13.071 1.729 -0.728 1.00 96.06 72 SER A N 1
ATOM 594 C CA . SER A 1 72 ? -13.465 2.263 -2.037 1.00 96.06 72 SER A CA 1
ATOM 595 C C . SER A 1 72 ? -12.528 3.364 -2.542 1.00 96.06 72 SER A C 1
ATOM 597 O O . SER A 1 72 ? -12.217 3.397 -3.728 1.00 96.06 72 SER A O 1
ATOM 599 N N . THR A 1 73 ? -12.009 4.210 -1.649 1.00 95.75 73 THR A N 1
ATOM 600 C CA . THR A 1 73 ? -11.059 5.277 -1.996 1.00 95.75 73 THR A CA 1
ATOM 601 C C . THR A 1 73 ? -9.773 4.699 -2.578 1.00 95.75 73 THR A C 1
ATOM 603 O O . THR A 1 73 ? -9.298 5.170 -3.609 1.00 95.75 73 THR A O 1
ATOM 606 N N . PHE A 1 74 ? -9.220 3.651 -1.959 1.00 94.69 74 PHE A N 1
ATOM 607 C CA . PHE A 1 74 ? -8.032 2.974 -2.481 1.00 94.69 74 PHE A CA 1
ATOM 608 C C . PHE A 1 74 ? -8.322 2.332 -3.840 1.00 94.69 74 PHE A C 1
ATOM 610 O O . PHE A 1 74 ? -7.549 2.509 -4.779 1.00 94.69 74 PHE A O 1
ATOM 617 N N . ALA A 1 75 ? -9.472 1.665 -3.984 1.00 96.00 75 ALA A N 1
ATOM 618 C CA . ALA A 1 75 ? -9.885 1.080 -5.257 1.00 96.00 75 ALA A CA 1
ATOM 619 C C . ALA A 1 75 ? -9.977 2.127 -6.383 1.00 96.00 75 ALA A C 1
ATOM 621 O O . ALA A 1 75 ? -9.525 1.871 -7.500 1.00 96.00 75 ALA A O 1
ATOM 622 N N . ASP A 1 76 ? -10.524 3.311 -6.105 1.00 96.25 76 ASP A N 1
ATOM 623 C CA . ASP A 1 76 ? -10.622 4.391 -7.089 1.00 96.25 76 ASP A CA 1
ATOM 624 C C . ASP A 1 76 ? -9.251 4.976 -7.450 1.00 96.25 76 ASP A C 1
ATOM 626 O O . ASP A 1 76 ? -8.998 5.249 -8.626 1.00 96.25 76 ASP A O 1
ATOM 630 N N . ILE A 1 77 ? -8.328 5.067 -6.486 1.00 94.75 77 ILE A N 1
ATOM 631 C CA . ILE A 1 77 ? -6.929 5.443 -6.739 1.00 94.75 77 ILE A CA 1
ATOM 632 C C . ILE A 1 77 ? -6.261 4.439 -7.687 1.00 94.75 77 ILE A C 1
ATOM 634 O O . ILE A 1 77 ? -5.662 4.858 -8.676 1.00 94.75 77 ILE A O 1
ATOM 638 N N . PHE A 1 78 ? -6.401 3.128 -7.455 1.00 94.25 78 PHE A N 1
ATOM 639 C CA . PHE A 1 78 ? -5.815 2.107 -8.336 1.00 94.25 78 PHE A CA 1
ATOM 640 C C . PHE A 1 78 ? -6.412 2.135 -9.748 1.00 94.25 78 PHE A C 1
ATOM 642 O O . PHE A 1 78 ? -5.675 2.047 -10.732 1.00 94.25 78 PHE A O 1
ATOM 649 N N . LYS A 1 79 ? -7.737 2.305 -9.874 1.00 93.94 79 LYS A N 1
ATOM 650 C CA . LYS A 1 79 ? -8.394 2.473 -11.184 1.00 93.94 79 LYS A CA 1
ATOM 651 C C . LYS A 1 79 ? -7.856 3.701 -11.918 1.00 93.94 79 LYS A C 1
ATOM 653 O O . LYS A 1 79 ? -7.544 3.609 -13.104 1.00 93.94 79 LYS A O 1
ATOM 658 N N . GLY A 1 80 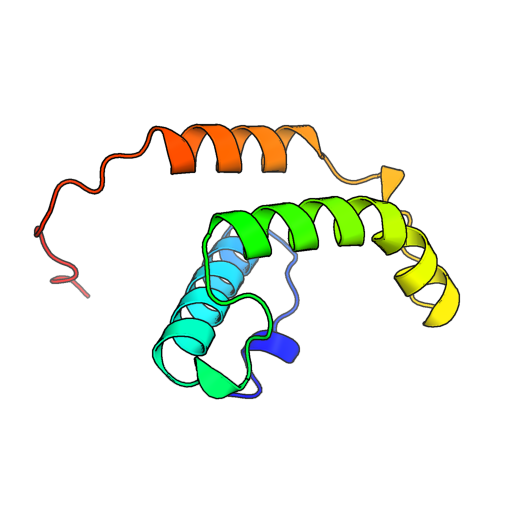? -7.735 4.825 -11.208 1.00 93.12 80 GLY A N 1
ATOM 659 C CA . GLY A 1 80 ? -7.166 6.062 -11.730 1.00 93.12 80 GLY A CA 1
ATOM 660 C C . GLY A 1 80 ? -5.728 5.864 -12.198 1.00 93.12 80 GLY A C 1
ATOM 661 O O . GLY A 1 80 ? -5.430 6.163 -13.346 1.00 93.12 80 GLY A O 1
ATOM 662 N N . ALA A 1 81 ? -4.868 5.278 -11.361 1.00 91.50 81 ALA A N 1
ATOM 663 C CA . ALA A 1 81 ? -3.462 5.020 -11.671 1.00 91.50 81 ALA A CA 1
ATOM 664 C C . ALA A 1 81 ? -3.272 4.090 -12.881 1.00 91.50 81 ALA A C 1
ATOM 666 O O . ALA A 1 81 ? -2.387 4.325 -13.696 1.00 91.50 81 ALA A O 1
ATOM 667 N N . LYS A 1 82 ? -4.131 3.074 -13.046 1.00 89.38 82 LYS A N 1
ATOM 668 C CA . LYS A 1 82 ? -4.131 2.197 -14.230 1.00 89.38 82 LYS A CA 1
ATOM 669 C C . LYS A 1 82 ? -4.455 2.960 -15.520 1.00 89.38 82 LYS A C 1
ATOM 671 O O . LYS A 1 82 ? -3.878 2.668 -16.563 1.00 89.38 82 LYS A O 1
ATOM 676 N N . ALA A 1 83 ? -5.433 3.865 -15.473 1.00 83.38 83 ALA A N 1
ATOM 677 C CA . ALA A 1 83 ? -5.872 4.641 -16.635 1.00 83.38 83 ALA A CA 1
ATOM 678 C C . ALA A 1 83 ? -4.999 5.879 -16.892 1.00 83.38 83 ALA A C 1
ATOM 680 O O . ALA A 1 83 ? -5.025 6.436 -17.990 1.00 83.38 83 ALA A O 1
ATOM 681 N N . TYR A 1 84 ? -4.247 6.314 -15.881 1.00 76.88 84 TYR A N 1
ATOM 682 C CA . TYR A 1 84 ? -3.363 7.461 -15.950 1.00 76.88 84 TYR A CA 1
ATOM 683 C C . TYR A 1 84 ? -2.217 7.168 -16.917 1.00 76.88 84 TYR A C 1
ATOM 685 O O . TYR A 1 84 ? -1.254 6.476 -16.595 1.00 76.88 84 TYR A O 1
ATOM 693 N N . GLN A 1 85 ? -2.315 7.716 -18.125 1.00 54.22 85 GLN A N 1
ATOM 694 C CA . GLN A 1 85 ? -1.145 7.878 -18.971 1.00 54.22 85 GLN A CA 1
ATOM 695 C C . GLN A 1 85 ? -0.315 8.997 -18.357 1.00 54.22 85 GLN A C 1
ATOM 697 O O . GLN A 1 85 ? -0.771 10.139 -18.283 1.00 54.22 85 GLN A O 1
ATOM 702 N N . SER A 1 86 ? 0.903 8.681 -17.921 1.00 57.94 86 SER A N 1
ATOM 703 C CA . SER A 1 86 ? 1.894 9.722 -17.706 1.00 57.94 86 SER A CA 1
ATOM 704 C C . SER A 1 86 ? 2.104 10.403 -19.056 1.00 57.94 86 SER A C 1
ATOM 706 O O . SER A 1 86 ? 2.720 9.851 -19.967 1.00 57.94 86 SER A O 1
ATOM 708 N N . MET A 1 87 ? 1.534 11.595 -19.234 1.00 49.53 87 MET A N 1
ATOM 709 C CA . MET A 1 87 ? 1.980 12.462 -20.314 1.00 49.53 87 MET A CA 1
ATOM 710 C C . MET A 1 87 ? 3.466 12.690 -20.056 1.00 49.53 87 MET A C 1
ATOM 712 O O . MET A 1 87 ? 3.848 13.297 -19.055 1.00 49.53 87 MET A O 1
ATOM 716 N N . GLY A 1 88 ? 4.301 12.083 -20.897 1.00 45.59 88 GLY A N 1
ATOM 717 C CA . GLY A 1 88 ? 5.742 12.175 -20.781 1.00 45.59 88 GLY A CA 1
ATOM 718 C C . GLY A 1 88 ? 6.182 13.635 -20.724 1.00 45.59 88 GLY A C 1
ATOM 719 O O . GLY A 1 88 ? 5.784 14.444 -21.558 1.00 45.59 88 GLY A O 1
ATOM 720 N N . GLY A 1 89 ? 7.030 13.942 -19.744 1.00 47.25 89 GLY A N 1
ATOM 721 C CA . GLY A 1 89 ? 8.043 14.980 -19.888 1.00 47.25 89 GLY A CA 1
ATOM 722 C C . GLY A 1 89 ? 7.575 16.432 -19.926 1.00 47.25 89 GLY A C 1
ATOM 723 O O . GLY A 1 89 ? 8.039 17.161 -20.793 1.00 47.25 89 GLY A O 1
ATOM 724 N N . TRP A 1 90 ? 6.778 16.891 -18.956 1.00 39.31 90 TRP A N 1
ATOM 725 C CA . TRP A 1 90 ? 6.770 18.319 -18.611 1.00 39.31 90 TRP A CA 1
ATOM 726 C C . TRP A 1 90 ? 6.898 18.525 -17.101 1.00 39.31 90 TRP A C 1
ATOM 728 O O . TRP A 1 90 ? 5.934 18.427 -16.351 1.00 39.31 90 TRP A O 1
ATOM 738 N N . ALA A 1 91 ? 8.142 18.811 -16.716 1.00 41.16 91 ALA A N 1
ATOM 739 C CA . ALA A 1 91 ? 8.522 19.750 -15.669 1.00 41.16 91 ALA A CA 1
ATOM 740 C C . ALA A 1 91 ? 7.997 19.496 -14.241 1.00 41.16 91 ALA A C 1
ATOM 742 O O . ALA A 1 91 ? 7.030 20.102 -13.792 1.00 41.16 91 ALA A O 1
ATOM 743 N N . PHE A 1 92 ? 8.801 18.763 -13.463 1.00 43.50 92 PHE A N 1
ATOM 744 C CA . PHE A 1 92 ? 9.134 19.186 -12.094 1.00 43.50 92 PHE A CA 1
ATOM 745 C C . PHE A 1 92 ? 10.188 20.316 -12.116 1.00 43.50 92 PHE A C 1
ATOM 747 O O . PHE A 1 92 ? 11.128 20.311 -11.330 1.00 43.50 92 PHE A O 1
ATOM 754 N N . ASP A 1 93 ? 10.034 21.284 -13.021 1.00 47.81 93 ASP A N 1
ATOM 755 C CA . ASP A 1 93 ? 10.648 22.597 -12.865 1.00 47.81 93 ASP A CA 1
ATOM 756 C C . ASP A 1 93 ? 9.542 23.497 -12.330 1.00 47.81 93 ASP A C 1
ATOM 758 O O . ASP A 1 93 ? 8.609 23.798 -13.064 1.00 47.81 93 ASP A O 1
ATOM 762 N N . TYR A 1 94 ? 9.605 23.792 -11.031 1.00 40.72 94 TYR A N 1
ATOM 763 C CA . TYR A 1 94 ? 9.115 24.982 -10.316 1.00 40.72 94 TYR A CA 1
ATOM 764 C C . TYR A 1 94 ? 8.811 24.617 -8.857 1.00 40.72 94 TYR A C 1
ATOM 766 O O . TYR A 1 94 ? 7.670 24.317 -8.505 1.00 40.72 94 TYR A O 1
ATOM 774 N N . ALA A 1 95 ? 9.852 24.656 -8.021 1.00 40.78 95 ALA A N 1
ATOM 775 C CA . ALA A 1 95 ? 9.892 25.366 -6.734 1.00 40.78 95 ALA A CA 1
ATOM 776 C C . ALA A 1 95 ? 11.276 25.188 -6.095 1.00 40.78 95 ALA A C 1
ATOM 778 O O . ALA A 1 95 ? 11.612 24.041 -5.728 1.00 40.78 95 ALA A O 1
#

Foldseek 3Di:
DVCCLVPQDDDDDVSVVVNVVVVVVCCVPPVVVDPQNDPVSVVVVVVVCLVCVVVVCVVVVVPDDSVPDPVVVVVVVVVCVVPDDPPPDDDPPDD

Sequence (95 aa):
MDNQLYELKVKDKQSFIKFLDLLRWDLLHHPETWENKTLPDFLEALASYAGDIQGYYDNTDANVNAEKAAWSTFADIFKGAKAYQSMGGWAFDYA